Protein AF-A0A087T7S3-F1 (afdb_monomer)

Organism: Stegodyphus mimosarum (NCBI:txid407821)

Solvent-accessible surface area (backbone atoms only — not comparable to full-atom values): 7875 Å² total; per-residue (Å²): 114,69,70,60,53,46,47,66,68,72,42,56,93,65,72,81,80,94,69,83,58,99,62,69,92,59,91,74,89,83,79,87,70,54,83,84,50,51,85,69,70,69,78,82,85,77,59,93,84,51,89,76,90,70,60,76,90,74,66,74,79,81,74,78,72,92,67,86,72,84,89,72,93,74,94,74,92,73,94,72,84,69,87,88,81,85,84,81,82,90,81,67,100,66,88,85,75,81,86,88,82,135

Sequence (102 aa):
MQVCYAIVDEM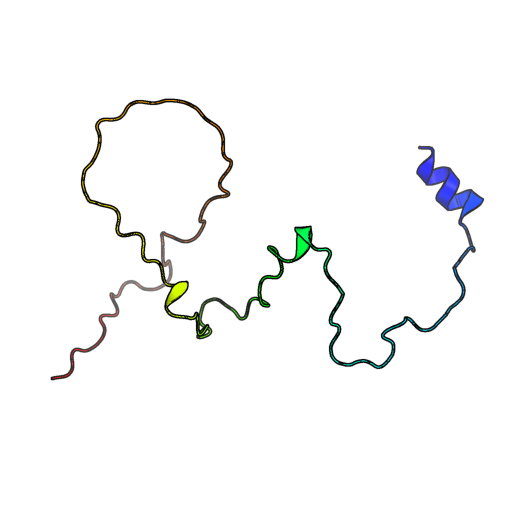YGKVAKFDKDPHWGTYSLDLPYTEAALVHKIPNYKGSTMNIVVPPREQVMVFGSAEEPPIQESEHSHSYVQNVFARYCCCCPIPCAPPLNK

Radius of gyration: 26.35 Å; Cα contacts (8 Å, |Δi|>4): 6; chains: 1; bounding box: 66×43×63 Å

Nearest PDB structures (foldseek):
  9ctq-assembly1_D  TM=7.981E-01  e=2.047E-02  Homo sapiens

Foldseek 3Di:
DVVVCCCVPVVVPDDDDDDADPCHPPPDDDDDDDPVCVVVPDPDDPDPPDDDDDPPVPPDDPDPDPDDDPDDDDDDDDPPPDDPDDDDPPPDPDDDDDDDDD

Secondary structure (DSSP, 8-state):
-HHHHIIIIISTT--------TTTT-SS--PPPPTTTGGG-PPPP--TTS-----GGG----------PPP---------------S---S-SS--PPPP--

Mean predicted aligned error: 18.24 Å

Structure (mmCIF, N/CA/C/O backbone):
data_AF-A0A087T7S3-F1
#
_entry.id   AF-A0A087T7S3-F1
#
loop_
_atom_site.group_PDB
_atom_site.id
_atom_site.type_symbol
_atom_site.label_atom_id
_atom_site.label_alt_id
_atom_site.label_comp_id
_atom_site.label_asym_id
_atom_site.label_entity_id
_atom_site.label_seq_id
_atom_site.pdbx_PDB_ins_code
_atom_site.Cartn_x
_atom_site.Cartn_y
_atom_site.Cartn_z
_atom_site.occupancy
_atom_site.B_iso_or_equiv
_atom_site.auth_seq_id
_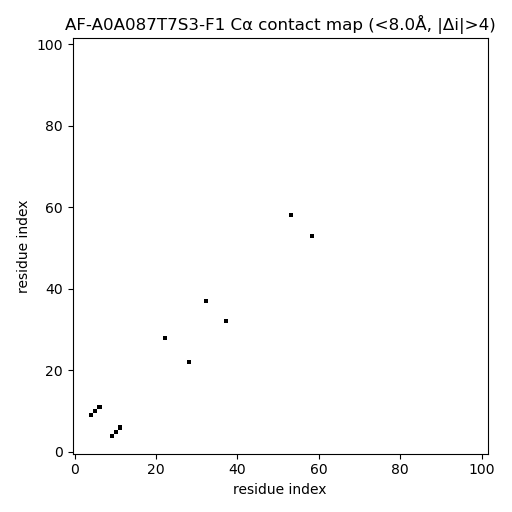atom_site.auth_comp_id
_atom_site.auth_asym_id
_atom_site.auth_atom_id
_atom_site.pdbx_PDB_model_num
ATOM 1 N N . MET A 1 1 ? -20.067 15.911 9.087 1.00 73.44 1 MET A N 1
ATOM 2 C CA . MET A 1 1 ? -20.326 15.759 10.539 1.00 73.44 1 MET A CA 1
ATOM 3 C C . MET A 1 1 ? -20.561 14.310 10.965 1.00 73.44 1 MET A C 1
ATOM 5 O O . MET A 1 1 ? -20.077 13.945 12.022 1.00 73.44 1 MET A O 1
ATOM 9 N N . GLN A 1 2 ? -21.229 13.468 10.166 1.00 89.88 2 GLN A N 1
ATOM 10 C CA . GLN A 1 2 ? -21.535 12.067 10.516 1.00 89.88 2 GLN A CA 1
ATOM 11 C C . GLN A 1 2 ? -20.314 11.220 10.929 1.00 89.88 2 GLN A C 1
ATOM 13 O O . GLN A 1 2 ? -20.362 10.532 11.941 1.00 89.88 2 GLN A O 1
ATOM 18 N N . VAL A 1 3 ? -19.205 11.309 10.187 1.00 92.06 3 VAL A N 1
ATOM 19 C CA . VAL A 1 3 ? -17.993 10.513 10.465 1.00 92.06 3 VAL A CA 1
ATOM 20 C C . VAL A 1 3 ? -17.396 10.840 11.840 1.00 92.06 3 VAL A C 1
ATOM 22 O O . VAL A 1 3 ? -16.937 9.944 12.534 1.00 92.06 3 VAL A O 1
ATOM 25 N N . CYS A 1 4 ? -17.450 12.105 12.273 1.00 91.62 4 CYS A N 1
ATOM 26 C CA . CYS A 1 4 ? -16.882 12.525 13.555 1.00 91.62 4 CYS A CA 1
ATOM 27 C C . CYS A 1 4 ? -17.620 11.896 14.745 1.00 91.62 4 CYS A C 1
ATOM 29 O O . CYS A 1 4 ? -16.975 11.403 15.664 1.00 91.62 4 CYS A O 1
ATOM 31 N N . TYR A 1 5 ? -18.957 11.879 14.705 1.00 94.94 5 TYR A N 1
ATOM 32 C CA . TYR A 1 5 ? -19.765 11.256 15.758 1.00 94.94 5 TYR A CA 1
ATOM 33 C C . TYR A 1 5 ? -19.600 9.734 15.771 1.00 94.94 5 TYR A C 1
ATOM 35 O O . TYR A 1 5 ? -19.419 9.158 16.835 1.00 94.94 5 TYR A O 1
ATOM 43 N N . ALA A 1 6 ? -19.532 9.090 14.602 1.00 93.75 6 ALA A N 1
ATOM 44 C CA . ALA A 1 6 ? -19.268 7.651 14.526 1.00 93.75 6 ALA A CA 1
ATOM 45 C C . ALA A 1 6 ? -17.896 7.269 15.121 1.00 93.75 6 ALA A C 1
ATOM 47 O O . ALA A 1 6 ? -17.770 6.257 15.805 1.00 93.75 6 ALA A O 1
ATOM 48 N N . ILE A 1 7 ? -16.858 8.086 14.915 1.00 94.62 7 ILE A N 1
ATOM 49 C CA . ILE A 1 7 ? -15.526 7.812 15.478 1.00 94.62 7 ILE A CA 1
ATOM 50 C C . ILE A 1 7 ? -15.530 7.927 17.009 1.00 94.62 7 ILE A C 1
ATOM 52 O O . ILE A 1 7 ? -14.973 7.064 17.687 1.00 94.62 7 ILE A O 1
ATOM 56 N N . VAL A 1 8 ? -16.130 8.990 17.548 1.00 92.88 8 VAL A N 1
ATOM 57 C CA . VAL A 1 8 ? -16.096 9.271 18.992 1.00 92.88 8 VAL A CA 1
ATOM 58 C C . VAL A 1 8 ? -17.051 8.370 19.774 1.00 92.88 8 VAL A C 1
ATOM 60 O O . VAL A 1 8 ? -16.684 7.926 20.857 1.00 92.88 8 VAL A O 1
ATOM 63 N N . ASP A 1 9 ? -18.229 8.062 19.231 1.00 93.50 9 ASP A N 1
ATOM 64 C CA . ASP A 1 9 ? -19.232 7.265 19.946 1.00 93.50 9 ASP A CA 1
ATOM 65 C C . ASP A 1 9 ? -19.113 5.770 19.629 1.00 93.50 9 ASP A C 1
ATOM 67 O O . ASP A 1 9 ? -19.076 4.936 20.534 1.00 93.50 9 ASP A O 1
ATOM 71 N N . GLU A 1 10 ? -19.039 5.393 18.349 1.00 93.94 10 GLU A N 1
ATOM 72 C CA . GLU A 1 10 ? -19.102 3.980 17.965 1.00 93.94 10 GLU A CA 1
ATOM 73 C C . GLU A 1 10 ? -17.737 3.300 17.992 1.00 93.94 10 GLU A C 1
ATOM 75 O O . GLU A 1 10 ? -17.669 2.122 18.338 1.00 93.94 10 GLU A O 1
ATOM 80 N N . MET A 1 11 ? -16.658 3.993 17.624 1.00 94.69 11 MET A N 1
ATOM 81 C CA . MET A 1 11 ? -15.325 3.391 17.484 1.00 94.69 11 MET A CA 1
ATOM 82 C C . MET A 1 11 ? -14.434 3.547 18.723 1.00 94.69 11 MET A C 1
ATOM 84 O O . MET A 1 11 ? -13.359 2.943 18.778 1.00 94.69 11 MET A O 1
ATOM 88 N N . TYR A 1 12 ? -14.860 4.303 19.739 1.00 94.69 12 TYR A N 1
ATOM 89 C CA . TYR A 1 12 ? -14.060 4.509 20.944 1.00 94.69 12 TYR A CA 1
ATOM 90 C C . TYR A 1 12 ? -13.783 3.192 21.680 1.00 94.69 12 TYR A C 1
ATOM 92 O O . TYR A 1 12 ? -14.686 2.419 21.997 1.00 94.69 12 TYR A O 1
ATOM 100 N N . GLY A 1 13 ? -12.500 2.918 21.927 1.00 92.75 13 GLY A N 1
ATOM 101 C CA . GLY A 1 13 ? -12.041 1.692 22.585 1.00 92.75 13 GLY A CA 1
ATOM 102 C C . GLY A 1 13 ? -12.186 0.409 21.754 1.00 92.75 13 GLY A C 1
ATOM 103 O O . GLY A 1 13 ? -11.811 -0.658 22.240 1.00 92.75 13 GLY A O 1
ATOM 104 N N . LYS A 1 14 ? -12.688 0.479 20.512 1.00 93.38 14 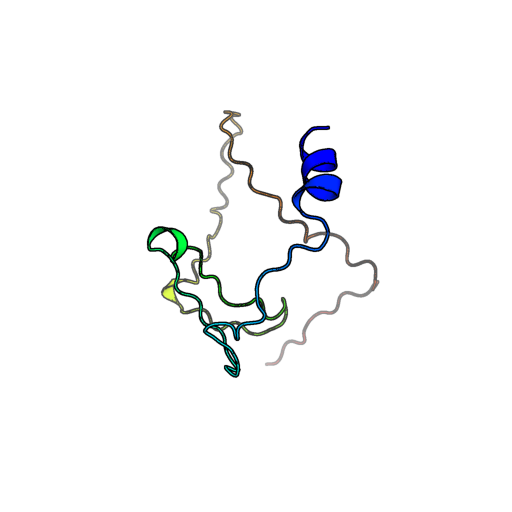LYS A N 1
ATOM 105 C CA . LYS A 1 14 ? -12.785 -0.676 19.609 1.00 93.38 14 LYS A CA 1
ATOM 106 C C . LYS A 1 14 ? -11.539 -0.757 18.734 1.00 93.38 14 LYS A C 1
ATOM 108 O O . LYS A 1 14 ? -11.362 0.031 17.810 1.00 93.38 14 LYS A O 1
ATOM 113 N N . VAL A 1 15 ? -10.692 -1.743 19.008 1.00 93.06 15 VAL A N 1
ATOM 114 C CA . VAL A 1 15 ? -9.508 -2.056 18.198 1.00 93.06 15 VAL A CA 1
ATOM 115 C C . VAL A 1 15 ? -9.589 -3.517 17.768 1.00 93.06 15 VAL A C 1
ATOM 117 O O . VAL A 1 15 ? -10.079 -4.366 18.516 1.00 93.06 15 VAL A O 1
ATOM 120 N N . ALA A 1 16 ? -9.141 -3.811 16.547 1.00 93.12 16 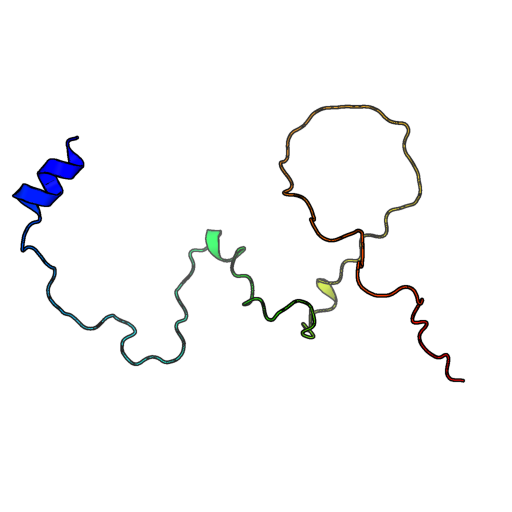ALA A N 1
ATOM 121 C CA . ALA A 1 16 ? -8.993 -5.186 16.091 1.00 93.12 16 ALA A CA 1
ATOM 122 C C . ALA A 1 16 ? -7.996 -5.945 16.984 1.00 93.12 16 ALA A C 1
ATOM 124 O O . ALA A 1 16 ? -7.131 -5.351 17.630 1.00 93.12 16 ALA A O 1
ATOM 125 N N . LYS A 1 17 ? -8.120 -7.272 17.035 1.00 94.19 17 LYS A N 1
ATOM 126 C CA . LYS A 1 17 ? -7.174 -8.105 17.781 1.00 94.19 17 LYS A CA 1
ATOM 127 C C . LYS A 1 17 ? -5.778 -7.989 17.168 1.00 94.19 17 LYS A C 1
ATOM 129 O O . LYS A 1 17 ? -5.634 -7.823 15.959 1.00 94.19 17 LYS A O 1
ATOM 134 N N . PHE A 1 18 ? -4.760 -8.080 18.018 1.00 93.00 18 PHE A N 1
ATOM 135 C CA . PHE A 1 18 ? -3.373 -8.104 17.572 1.00 93.00 18 PHE A CA 1
ATOM 136 C C . PHE A 1 18 ? -3.025 -9.490 17.038 1.00 93.00 18 PHE A C 1
ATOM 138 O O . PHE A 1 18 ? -2.647 -10.377 17.802 1.00 93.00 18 PHE A O 1
ATOM 145 N N . ASP A 1 19 ? -3.129 -9.639 15.724 1.00 95.12 19 ASP A N 1
ATOM 146 C CA . ASP A 1 19 ? -2.684 -10.818 14.995 1.00 95.12 19 ASP A CA 1
ATOM 147 C C . ASP A 1 19 ? -1.432 -10.480 14.175 1.00 95.12 19 ASP A C 1
ATOM 149 O O . ASP A 1 19 ? -1.238 -9.343 13.735 1.00 95.12 19 ASP A O 1
ATOM 153 N N . LYS A 1 20 ? -0.553 -11.470 13.989 1.00 94.69 20 LYS A N 1
ATOM 154 C CA . LYS A 1 20 ? 0.618 -11.320 13.117 1.00 94.69 20 LYS A CA 1
ATOM 155 C C . LYS A 1 20 ? 0.149 -11.196 11.675 1.00 94.69 20 LYS A C 1
ATOM 157 O O . LYS A 1 20 ? -0.725 -11.948 11.245 1.00 94.69 20 LYS A O 1
ATOM 162 N N . ASP A 1 21 ? 0.748 -10.275 10.931 1.00 92.06 21 ASP A N 1
ATOM 163 C CA . ASP A 1 21 ? 0.430 -10.127 9.518 1.00 92.06 21 ASP A CA 1
ATOM 164 C C . ASP A 1 21 ? 0.939 -11.340 8.704 1.00 92.06 21 ASP A C 1
ATOM 166 O O . ASP A 1 21 ? 1.848 -12.051 9.149 1.00 92.06 21 ASP A O 1
ATOM 170 N N . PRO A 1 22 ? 0.379 -11.599 7.507 1.00 90.94 22 PRO A N 1
ATOM 171 C CA . PRO A 1 22 ? 0.768 -12.739 6.672 1.00 90.94 22 PRO A CA 1
ATOM 172 C C . PRO A 1 22 ? 2.251 -12.785 6.285 1.00 90.94 22 PRO A C 1
ATOM 174 O O . PRO A 1 22 ? 2.760 -13.847 5.932 1.00 90.94 22 PRO A O 1
ATOM 177 N N . HIS A 1 23 ? 2.945 -11.652 6.336 1.00 91.38 23 HIS A N 1
ATOM 178 C CA . HIS A 1 23 ? 4.348 -11.521 5.973 1.00 91.38 23 HIS A CA 1
ATOM 179 C C . HIS A 1 23 ? 5.252 -11.279 7.191 1.00 91.38 23 HIS A C 1
ATOM 181 O O . HIS A 1 23 ? 6.437 -10.964 7.027 1.00 91.38 23 HIS A O 1
ATOM 187 N N . TRP A 1 24 ? 4.737 -11.493 8.408 1.00 92.31 24 TRP A N 1
ATOM 188 C CA . TRP A 1 24 ? 5.470 -11.294 9.653 1.00 92.31 24 TRP A CA 1
ATOM 189 C C . TRP A 1 24 ? 6.769 -12.113 9.684 1.00 92.31 24 TRP A C 1
ATOM 191 O O . TRP A 1 24 ? 6.753 -13.344 9.658 1.00 92.31 24 TRP A O 1
ATOM 201 N N . GLY A 1 25 ? 7.911 -11.427 9.792 1.00 91.06 25 GLY A N 1
ATOM 202 C CA . GLY A 1 25 ? 9.243 -12.048 9.813 1.00 91.06 25 GLY A CA 1
ATOM 203 C C . GLY A 1 25 ? 9.895 -12.239 8.438 1.00 91.06 25 GLY A C 1
ATOM 204 O O . GLY A 1 25 ? 10.997 -12.782 8.366 1.00 91.06 25 GLY A O 1
ATOM 205 N N . THR A 1 26 ? 9.265 -11.774 7.357 1.00 91.69 26 THR A N 1
ATOM 206 C CA . THR A 1 26 ? 9.857 -11.781 6.009 1.00 91.69 26 THR A CA 1
ATOM 207 C C . THR A 1 26 ? 10.684 -10.511 5.783 1.00 91.69 26 THR A C 1
ATOM 209 O O . THR A 1 26 ? 10.235 -9.414 6.101 1.00 91.69 26 THR A O 1
ATOM 212 N N . TYR A 1 27 ? 11.896 -10.638 5.228 1.00 83.44 27 TYR A N 1
ATOM 213 C CA . TYR A 1 27 ? 12.797 -9.496 4.986 1.00 83.44 27 TYR A CA 1
ATOM 214 C C . TYR A 1 27 ? 12.477 -8.724 3.694 1.00 83.44 27 TYR A C 1
ATOM 216 O O . TYR A 1 27 ? 12.669 -7.513 3.624 1.00 83.44 27 TYR A O 1
ATOM 224 N N . SER A 1 28 ? 11.975 -9.416 2.670 1.00 83.69 28 SER A N 1
ATOM 225 C CA . SER A 1 28 ? 11.585 -8.835 1.384 1.00 83.69 28 SER A CA 1
ATOM 226 C C . SER A 1 28 ? 10.114 -9.120 1.105 1.00 83.69 28 SER A C 1
ATOM 228 O O . SER A 1 28 ? 9.709 -10.280 1.028 1.00 83.69 28 SER A O 1
ATOM 230 N N . LEU A 1 29 ? 9.325 -8.060 0.956 1.00 85.88 29 LEU A N 1
ATOM 231 C CA . LEU A 1 29 ? 7.893 -8.140 0.705 1.00 85.88 29 LEU A CA 1
ATOM 232 C C . LEU A 1 29 ? 7.626 -8.008 -0.799 1.00 85.88 29 LEU A C 1
ATOM 234 O O . LEU A 1 29 ? 7.736 -6.913 -1.345 1.00 85.88 29 LEU A O 1
ATOM 238 N N . ASP A 1 30 ? 7.255 -9.107 -1.450 1.00 85.94 30 ASP A N 1
ATOM 239 C CA . ASP A 1 30 ? 6.735 -9.084 -2.819 1.00 85.94 30 ASP A CA 1
ATOM 240 C C . ASP A 1 30 ? 5.221 -9.305 -2.782 1.00 85.94 30 ASP A C 1
ATOM 242 O O . ASP A 1 30 ? 4.733 -10.417 -2.573 1.00 85.94 30 ASP A O 1
ATOM 246 N N . LEU A 1 31 ? 4.471 -8.215 -2.958 1.00 87.88 31 LEU A N 1
ATOM 247 C CA . LEU A 1 31 ? 3.012 -8.245 -3.033 1.00 87.88 31 LEU A CA 1
ATOM 248 C C . LEU A 1 31 ? 2.563 -8.687 -4.436 1.00 87.88 31 LEU A C 1
ATOM 250 O O . LEU A 1 31 ? 3.155 -8.255 -5.433 1.00 87.88 31 LEU A O 1
ATOM 254 N N . PRO A 1 32 ? 1.511 -9.517 -4.549 1.00 91.00 32 PRO A N 1
ATOM 255 C CA . PRO A 1 32 ? 0.967 -9.890 -5.845 1.00 91.00 32 PRO A CA 1
ATOM 256 C C . PRO A 1 32 ? 0.317 -8.678 -6.522 1.00 91.00 32 PRO A C 1
ATOM 258 O O . PRO A 1 32 ? -0.420 -7.914 -5.900 1.00 91.00 32 PRO A O 1
ATOM 261 N N . TYR A 1 33 ? 0.568 -8.532 -7.821 1.00 92.88 33 TYR A N 1
ATOM 262 C CA . TYR A 1 33 ? -0.074 -7.530 -8.668 1.00 92.88 33 TYR A CA 1
ATOM 263 C C . TYR A 1 33 ? -1.248 -8.161 -9.414 1.00 92.88 33 TYR A C 1
ATOM 265 O O . TYR A 1 33 ? -1.206 -9.336 -9.779 1.00 92.88 33 TYR A O 1
ATOM 273 N N . THR A 1 34 ? -2.286 -7.371 -9.675 1.00 95.38 34 THR A N 1
ATOM 274 C CA . THR A 1 34 ? -3.336 -7.756 -10.624 1.00 95.38 34 THR A CA 1
ATOM 275 C C . THR A 1 34 ? -2.814 -7.650 -12.059 1.00 95.38 34 THR A C 1
ATOM 277 O O . THR A 1 34 ? -1.852 -6.926 -12.319 1.00 95.38 34 THR A O 1
ATOM 280 N N . GLU A 1 35 ? -3.451 -8.339 -13.011 1.00 94.12 35 GLU A N 1
ATOM 281 C CA . GLU A 1 35 ? -3.012 -8.363 -14.419 1.00 94.12 35 GLU A CA 1
ATOM 282 C C . GLU A 1 35 ? -2.885 -6.955 -15.021 1.00 94.12 35 GLU A C 1
ATOM 284 O O . GLU A 1 35 ? -1.872 -6.629 -15.637 1.00 94.12 35 GLU A O 1
ATOM 289 N N . ALA A 1 36 ? -3.864 -6.082 -14.763 1.00 92.38 36 ALA A N 1
ATOM 290 C CA . ALA A 1 36 ? -3.835 -4.691 -15.213 1.00 92.38 36 ALA A CA 1
ATOM 291 C C . ALA A 1 36 ? -2.725 -3.863 -14.535 1.00 92.38 36 ALA A C 1
ATOM 293 O O . ALA A 1 36 ? -2.154 -2.966 -15.149 1.00 92.38 36 ALA A O 1
ATOM 294 N N . ALA A 1 37 ? -2.394 -4.165 -13.276 1.00 93.31 37 ALA A N 1
ATOM 295 C CA . ALA A 1 37 ? -1.372 -3.441 -12.524 1.00 93.31 37 ALA A CA 1
ATOM 296 C C . ALA A 1 37 ? 0.059 -3.904 -12.843 1.00 93.31 37 ALA A C 1
ATOM 298 O O . ALA A 1 37 ? 1.012 -3.206 -12.496 1.00 93.31 37 ALA A O 1
ATOM 299 N N . LEU A 1 38 ? 0.231 -5.047 -13.517 1.00 90.81 38 LEU A N 1
ATOM 300 C CA . LEU A 1 38 ? 1.545 -5.607 -13.847 1.00 90.81 38 LEU A CA 1
ATOM 301 C C . LEU A 1 38 ? 2.380 -4.655 -14.721 1.00 90.81 38 LEU A C 1
ATOM 303 O O . LEU A 1 38 ? 3.589 -4.543 -14.532 1.00 90.81 38 LEU A O 1
ATOM 307 N N . VAL A 1 39 ? 1.725 -3.917 -15.623 1.00 89.75 39 VAL A N 1
ATOM 308 C CA . VAL A 1 39 ? 2.359 -2.914 -16.500 1.00 89.75 39 VAL A CA 1
ATOM 309 C C . VAL A 1 39 ? 2.984 -1.766 -15.695 1.00 89.75 39 VAL A C 1
ATOM 311 O O . VAL A 1 39 ? 3.938 -1.135 -16.139 1.00 89.75 39 VAL A O 1
ATOM 314 N N . HIS A 1 40 ? 2.486 -1.518 -14.482 1.00 87.38 40 HIS A N 1
ATOM 315 C CA . HIS A 1 40 ? 2.960 -0.458 -13.593 1.00 87.38 40 HIS A CA 1
ATOM 316 C C . HIS A 1 40 ? 3.985 -0.939 -12.561 1.00 87.38 40 HIS A C 1
ATOM 318 O O . HIS A 1 40 ? 4.365 -0.174 -11.671 1.00 87.38 40 HIS A O 1
ATOM 324 N N . LYS A 1 41 ? 4.461 -2.186 -12.658 1.00 87.94 41 LYS A N 1
ATOM 325 C CA . LYS A 1 41 ? 5.532 -2.694 -11.797 1.00 87.94 41 LYS A CA 1
ATOM 326 C C . LYS A 1 41 ? 6.880 -2.105 -12.233 1.00 87.94 41 LYS A C 1
ATOM 328 O O . LYS A 1 41 ? 7.669 -2.746 -12.922 1.00 87.94 41 LYS A O 1
ATOM 333 N N . ILE A 1 42 ? 7.132 -0.865 -11.827 1.00 85.31 42 ILE A N 1
ATOM 334 C CA . ILE A 1 42 ? 8.378 -0.143 -12.097 1.00 85.31 42 ILE A CA 1
ATOM 335 C C . ILE A 1 42 ? 9.427 -0.564 -11.052 1.00 85.31 42 ILE A C 1
ATOM 337 O O . ILE A 1 42 ? 9.097 -0.678 -9.868 1.00 85.31 42 ILE A O 1
ATOM 341 N N . PRO A 1 43 ? 10.691 -0.808 -11.445 1.00 84.56 43 PRO A N 1
ATOM 342 C CA . PRO A 1 43 ? 11.753 -1.089 -10.487 1.00 84.56 43 PRO A CA 1
ATOM 343 C C . PRO A 1 43 ? 11.951 0.083 -9.519 1.00 84.56 43 PRO A C 1
ATOM 345 O O . PRO A 1 43 ? 11.812 1.249 -9.884 1.00 84.56 43 PRO A O 1
ATOM 348 N N . ASN A 1 44 ? 12.330 -0.229 -8.279 1.00 86.81 44 ASN A N 1
ATOM 349 C CA . ASN A 1 44 ? 12.589 0.783 -7.259 1.00 86.81 44 ASN A CA 1
ATOM 350 C C . ASN A 1 44 ? 13.627 1.799 -7.743 1.00 86.81 44 ASN A C 1
ATOM 352 O O . ASN A 1 44 ? 14.749 1.423 -8.088 1.0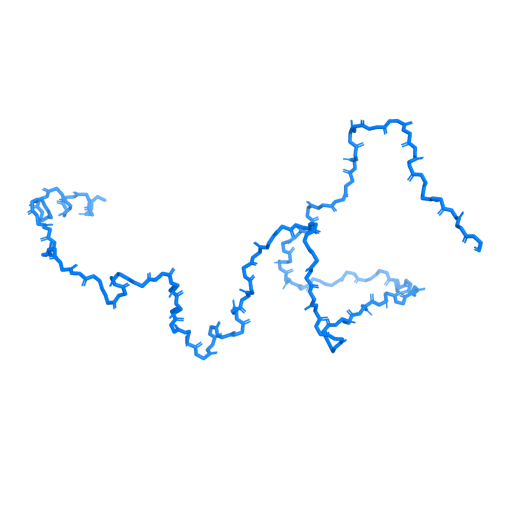0 86.81 44 ASN A O 1
ATOM 356 N N . TYR A 1 45 ? 13.265 3.082 -7.711 1.00 87.19 45 TYR A N 1
ATOM 357 C CA . TYR 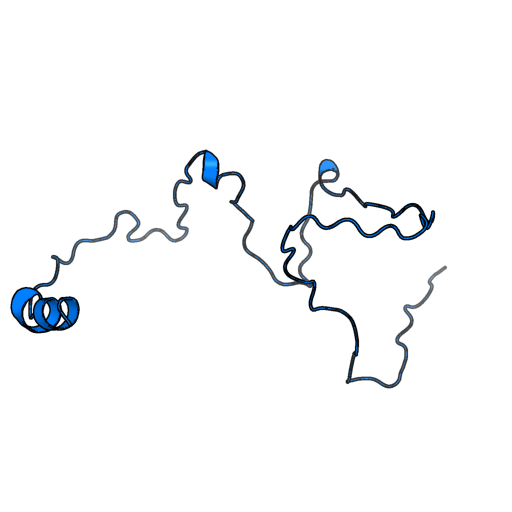A 1 45 ? 14.162 4.169 -8.079 1.00 87.19 45 TYR A CA 1
ATOM 358 C C . TYR A 1 45 ? 15.420 4.150 -7.201 1.00 87.19 45 TYR A C 1
ATOM 360 O O . TYR A 1 45 ? 15.344 4.181 -5.973 1.00 87.19 45 TYR A O 1
ATOM 368 N N . LYS A 1 46 ? 16.590 4.083 -7.843 1.00 87.19 46 LYS A N 1
ATOM 369 C CA . LYS A 1 46 ? 17.898 3.999 -7.176 1.00 87.19 46 LYS A CA 1
ATOM 370 C C . LYS A 1 46 ? 18.647 5.336 -7.114 1.00 87.19 46 LYS A C 1
ATOM 372 O O . LYS A 1 46 ? 19.750 5.386 -6.588 1.00 87.19 46 LYS A O 1
ATOM 377 N N . GLY A 1 47 ? 18.051 6.425 -7.596 1.00 88.69 47 GLY A N 1
ATOM 378 C CA . GLY A 1 47 ? 18.726 7.715 -7.751 1.00 88.69 47 GLY A CA 1
ATOM 379 C C . GLY A 1 47 ? 19.202 7.947 -9.186 1.00 88.69 47 GLY A C 1
ATOM 380 O O . GLY A 1 47 ? 19.469 7.003 -9.924 1.00 88.69 47 GLY A O 1
ATOM 381 N N . SER A 1 48 ? 19.314 9.216 -9.580 1.00 86.88 48 SER A N 1
ATOM 382 C CA . SER A 1 48 ? 19.545 9.629 -10.974 1.00 86.88 48 SER A CA 1
ATOM 383 C C . SER A 1 48 ? 20.943 9.304 -11.504 1.00 86.88 48 SER A C 1
ATOM 385 O O . SER A 1 48 ? 21.127 9.181 -12.708 1.00 86.88 48 SER A O 1
ATOM 387 N N . THR A 1 49 ? 21.924 9.172 -10.609 1.00 88.75 49 THR A N 1
ATOM 388 C CA . THR A 1 49 ? 23.329 8.879 -10.945 1.00 88.75 49 THR A CA 1
ATOM 389 C C . THR A 1 49 ? 23.648 7.380 -10.938 1.00 88.75 49 THR A C 1
ATOM 391 O O . THR A 1 49 ? 24.731 6.962 -11.348 1.00 88.75 49 THR A O 1
ATOM 394 N N . MET A 1 50 ? 22.730 6.539 -10.446 1.00 86.62 50 MET A N 1
ATOM 395 C CA . MET A 1 50 ? 22.977 5.101 -10.403 1.00 86.62 50 MET A CA 1
ATOM 396 C C . MET A 1 50 ? 22.868 4.498 -11.802 1.00 86.62 50 MET A C 1
ATOM 398 O O . MET A 1 50 ? 21.936 4.781 -12.547 1.00 86.62 50 MET A O 1
ATOM 402 N N . ASN A 1 51 ? 23.832 3.643 -12.145 1.00 82.94 51 ASN A N 1
ATOM 403 C CA . ASN A 1 51 ? 23.857 2.957 -13.429 1.00 82.94 51 ASN A CA 1
ATOM 404 C C . ASN A 1 51 ? 22.739 1.905 -13.488 1.00 82.94 51 ASN A C 1
ATOM 406 O O . ASN A 1 51 ? 22.833 0.856 -12.846 1.00 82.94 51 ASN A O 1
ATOM 410 N N . ILE A 1 52 ? 21.682 2.197 -14.246 1.00 82.12 52 ILE A N 1
ATOM 411 C CA . ILE A 1 52 ? 20.578 1.273 -14.505 1.00 82.12 52 ILE A CA 1
ATOM 412 C C . ILE A 1 52 ? 20.877 0.554 -15.822 1.00 82.12 52 ILE A C 1
ATOM 414 O O . ILE A 1 52 ? 20.884 1.166 -16.888 1.00 82.12 52 ILE A O 1
ATOM 418 N N . VAL A 1 53 ? 21.113 -0.757 -15.753 1.00 81.62 53 VAL A N 1
ATOM 419 C CA . VAL A 1 53 ? 21.331 -1.582 -16.948 1.00 81.62 53 VAL A CA 1
ATOM 420 C C . VAL A 1 53 ? 19.977 -1.863 -17.601 1.00 81.62 53 VAL A C 1
ATOM 422 O O . VAL A 1 53 ? 19.263 -2.777 -17.196 1.00 81.62 53 VAL A O 1
ATOM 425 N N . VAL A 1 54 ? 19.614 -1.055 -18.598 1.00 77.62 54 VAL A N 1
ATOM 426 C CA . VAL A 1 54 ? 18.400 -1.240 -19.409 1.00 77.62 54 VAL A CA 1
ATOM 427 C C . VAL A 1 54 ? 18.725 -2.138 -20.611 1.00 77.62 54 VAL A C 1
ATOM 429 O O . VAL A 1 54 ? 19.704 -1.856 -21.310 1.00 77.62 54 VAL A O 1
ATOM 432 N N . PRO A 1 55 ? 17.953 -3.205 -20.891 1.00 77.81 55 PRO A N 1
ATOM 433 C CA . PRO A 1 55 ? 18.162 -4.051 -22.064 1.00 77.81 55 PRO A CA 1
ATOM 434 C C . PRO A 1 55 ? 18.151 -3.248 -23.381 1.00 77.81 55 PRO A C 1
ATOM 436 O O . PRO A 1 55 ? 17.331 -2.343 -23.532 1.00 77.81 55 PRO A O 1
A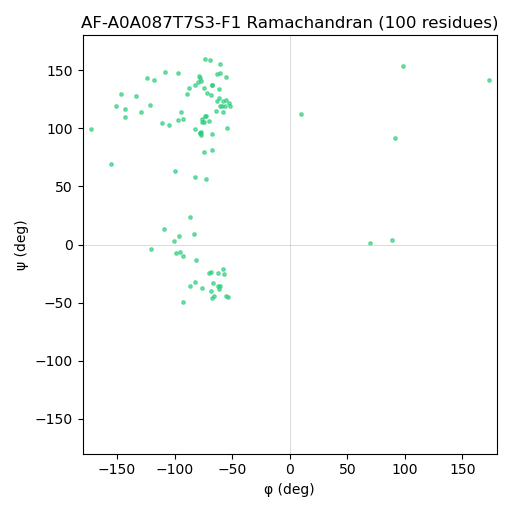TOM 439 N N . PRO A 1 56 ? 18.972 -3.602 -24.390 1.00 73.50 56 PRO A N 1
ATOM 440 C CA . PRO A 1 56 ? 19.084 -2.826 -25.635 1.00 73.50 56 PRO A CA 1
ATOM 441 C C . PRO A 1 56 ? 17.767 -2.617 -26.399 1.00 73.50 56 PRO A C 1
ATOM 443 O O . PRO A 1 56 ? 17.624 -1.643 -27.125 1.00 73.50 56 PRO A O 1
ATOM 446 N N . ARG A 1 57 ? 16.788 -3.517 -26.230 1.00 72.06 57 ARG A N 1
ATOM 447 C CA . ARG A 1 57 ? 15.469 -3.431 -26.884 1.00 72.06 57 ARG A CA 1
ATOM 448 C C . ARG A 1 57 ? 14.615 -2.266 -26.377 1.00 72.06 57 ARG A C 1
ATOM 450 O O . ARG A 1 57 ? 13.724 -1.824 -27.089 1.00 72.06 57 ARG A O 1
ATOM 457 N N . GLU A 1 58 ? 14.882 -1.792 -25.165 1.00 68.38 58 GLU A N 1
ATOM 458 C CA . GLU A 1 58 ? 14.140 -0.713 -24.503 1.00 68.38 58 GLU A CA 1
ATOM 459 C C . GLU A 1 58 ? 14.859 0.639 -24.635 1.00 68.38 58 GLU A C 1
ATOM 461 O O . GLU A 1 58 ? 14.300 1.682 -24.305 1.00 68.38 58 GLU A O 1
ATOM 466 N N . GLN A 1 59 ? 16.083 0.644 -25.176 1.00 70.88 59 GLN A N 1
ATOM 467 C CA . GLN A 1 59 ? 16.869 1.847 -25.455 1.00 70.88 59 GLN A CA 1
ATOM 468 C C . GLN A 1 59 ? 16.440 2.481 -26.789 1.00 70.88 59 GLN A C 1
ATOM 470 O O . GLN A 1 59 ? 17.235 2.617 -27.721 1.00 70.88 59 GLN A O 1
ATOM 475 N N . VAL A 1 60 ? 15.162 2.847 -26.917 1.00 73.44 60 VAL A N 1
ATOM 476 C CA . VAL A 1 60 ? 14.666 3.543 -28.112 1.00 73.44 60 VAL A CA 1
ATOM 477 C C . VAL A 1 60 ? 14.973 5.030 -27.976 1.00 73.44 60 VAL A C 1
ATOM 479 O O . VAL A 1 60 ? 14.264 5.780 -27.308 1.00 73.44 60 VAL A O 1
ATOM 482 N N . MET A 1 61 ? 16.051 5.462 -28.622 1.00 72.12 61 MET A N 1
ATOM 483 C CA . MET A 1 61 ? 16.356 6.878 -28.790 1.00 72.12 61 MET A CA 1
ATOM 484 C C . MET A 1 61 ? 15.434 7.440 -29.875 1.00 72.12 61 MET A C 1
ATOM 486 O O . MET A 1 61 ? 15.597 7.130 -31.055 1.00 72.12 61 MET A O 1
ATOM 490 N N . VAL A 1 62 ? 14.454 8.260 -29.491 1.00 72.75 62 VAL A N 1
ATOM 491 C CA . VAL A 1 62 ? 13.682 9.042 -30.464 1.00 72.75 62 VAL A CA 1
ATOM 492 C C . VAL A 1 62 ? 14.556 10.210 -30.898 1.00 72.75 62 VAL A C 1
ATOM 494 O O . VAL A 1 62 ? 14.657 11.228 -30.215 1.00 72.75 62 VAL A O 1
ATOM 497 N N . PHE A 1 63 ? 15.231 10.046 -32.030 1.00 67.44 63 PHE A N 1
ATOM 498 C CA . PHE A 1 63 ? 15.859 11.164 -32.715 1.00 67.44 63 PHE A CA 1
ATOM 499 C C . PHE A 1 63 ? 14.740 11.994 -33.339 1.00 67.44 63 PHE A C 1
ATOM 501 O O . PHE A 1 63 ? 14.070 11.534 -34.261 1.00 67.44 63 PHE A O 1
ATOM 508 N N . GLY A 1 64 ? 14.503 13.195 -32.810 1.00 62.34 64 GLY A N 1
ATOM 509 C CA . GLY A 1 64 ? 13.643 14.158 -33.487 1.00 62.34 64 GLY A CA 1
ATOM 510 C C . GLY A 1 64 ? 14.227 14.424 -34.870 1.00 62.34 64 GLY A C 1
ATOM 511 O O . GLY A 1 64 ? 15.340 14.939 -34.979 1.00 62.34 64 GLY A O 1
ATOM 512 N N . SER A 1 65 ? 13.513 14.033 -35.923 1.00 58.88 65 SER A N 1
ATOM 513 C CA . SER A 1 65 ? 13.799 14.514 -37.269 1.00 58.88 65 SER A CA 1
ATOM 514 C C . SER A 1 65 ? 13.676 16.033 -37.232 1.00 58.88 65 SER A C 1
ATOM 516 O O . SER A 1 65 ? 12.619 16.559 -36.889 1.00 58.88 65 SER A O 1
ATOM 518 N N . ALA A 1 66 ? 14.769 16.731 -37.532 1.00 59.19 66 ALA A N 1
ATOM 519 C CA . ALA A 1 66 ? 14.820 18.184 -37.641 1.00 59.19 66 ALA A CA 1
ATOM 520 C C . ALA A 1 66 ? 14.106 18.669 -38.917 1.00 59.19 66 ALA A C 1
ATOM 522 O O . ALA A 1 66 ? 14.697 19.342 -39.753 1.00 59.19 66 ALA A O 1
ATOM 523 N N . GLU A 1 67 ? 12.840 18.300 -39.079 1.00 58.66 67 GLU A N 1
ATOM 524 C CA . GLU A 1 67 ? 11.927 18.970 -39.993 1.00 58.66 67 GLU A CA 1
ATOM 525 C C . GLU A 1 67 ? 10.907 19.683 -39.116 1.00 58.66 67 GLU A C 1
ATOM 527 O O . GLU A 1 67 ? 10.062 19.044 -38.497 1.00 58.66 67 GLU A O 1
ATOM 532 N N . GLU A 1 68 ? 11.043 21.004 -38.997 1.00 56.34 68 GLU A N 1
ATOM 533 C CA . GLU A 1 68 ? 10.002 21.861 -38.433 1.00 56.34 68 GLU A CA 1
ATOM 534 C C . GLU A 1 68 ? 8.770 21.790 -39.350 1.00 56.34 68 GLU A C 1
ATOM 536 O O . GLU A 1 68 ? 8.846 22.250 -40.494 1.00 56.34 68 GLU A O 1
ATOM 541 N N . PRO A 1 69 ? 7.621 21.248 -38.908 1.00 53.56 69 PRO A N 1
ATOM 542 C CA . PRO A 1 69 ? 6.382 21.461 -39.629 1.00 53.56 69 PRO A CA 1
ATOM 543 C C . PRO A 1 69 ? 5.837 22.862 -39.293 1.00 53.56 69 PRO A C 1
ATOM 545 O O . PRO A 1 69 ? 5.972 23.325 -38.155 1.00 53.56 69 PRO A O 1
ATOM 548 N N . PRO A 1 70 ? 5.197 23.556 -40.252 1.00 45.59 70 PRO A N 1
ATOM 549 C CA . PRO A 1 70 ? 4.559 24.832 -39.977 1.00 45.59 70 PRO A CA 1
ATOM 550 C C . PRO A 1 70 ? 3.447 24.634 -38.942 1.00 45.59 70 PRO A C 1
ATOM 552 O O . PRO A 1 70 ? 2.648 23.702 -39.027 1.00 45.59 70 PRO A O 1
ATOM 555 N N . ILE A 1 71 ? 3.427 25.528 -37.956 1.00 55.78 71 ILE A N 1
ATOM 556 C CA . ILE A 1 71 ? 2.485 25.556 -36.837 1.00 55.78 71 ILE A CA 1
ATOM 557 C C . ILE A 1 71 ? 1.043 25.487 -37.366 1.00 55.78 71 ILE A C 1
ATOM 559 O O . ILE A 1 71 ? 0.591 26.395 -38.065 1.00 55.78 71 ILE A O 1
ATOM 563 N N . GLN A 1 72 ? 0.307 24.443 -36.984 1.00 45.75 72 GLN A N 1
ATOM 564 C CA . GLN A 1 72 ? -1.153 24.456 -36.929 1.00 45.75 72 GLN A CA 1
ATOM 565 C C . GLN A 1 72 ? -1.581 23.956 -35.550 1.00 45.75 72 GLN A C 1
ATOM 567 O O . GLN A 1 72 ? -1.334 22.812 -35.176 1.00 45.75 72 GLN A O 1
ATOM 572 N N . GLU A 1 73 ? -2.182 24.860 -34.780 1.00 48.78 73 GLU A N 1
ATOM 573 C CA . GLU A 1 73 ? -2.841 24.557 -33.517 1.00 48.78 73 GLU A CA 1
ATOM 574 C C . GLU A 1 73 ? -4.031 23.623 -33.775 1.00 48.78 73 GLU A C 1
ATOM 576 O O . GLU A 1 73 ? -4.942 23.953 -34.534 1.00 48.78 73 GLU A O 1
ATOM 581 N N . SER A 1 74 ? -4.051 22.465 -33.119 1.00 46.28 74 SER A N 1
ATOM 582 C CA . SER A 1 74 ? -5.290 21.725 -32.891 1.00 46.28 74 SER A CA 1
ATOM 583 C C . SER A 1 74 ? -5.243 21.079 -31.514 1.00 46.28 74 SER A C 1
ATOM 585 O O . SER A 1 74 ? -4.385 20.245 -31.221 1.00 46.28 74 SER A O 1
ATOM 587 N N . GLU A 1 75 ? -6.167 21.512 -30.671 1.00 47.38 75 GLU A N 1
ATOM 588 C CA . GLU A 1 75 ? -6.379 21.064 -29.306 1.00 47.38 75 GLU A CA 1
ATOM 589 C C . GLU A 1 75 ? -6.710 19.564 -29.266 1.00 47.38 75 GLU A C 1
ATOM 591 O O . GLU A 1 75 ? -7.738 19.133 -29.783 1.00 47.38 75 GLU A O 1
ATOM 596 N N . HIS A 1 76 ? -5.887 18.757 -28.592 1.00 35.03 76 HIS A N 1
ATOM 597 C CA . HIS A 1 76 ? -6.408 17.585 -27.893 1.00 35.03 76 HIS A CA 1
ATOM 598 C C . HIS A 1 76 ? -5.540 17.244 -26.680 1.00 35.03 76 HIS A C 1
ATOM 600 O O . HIS A 1 76 ? -4.337 17.003 -26.758 1.00 35.03 76 HIS A O 1
ATOM 606 N N . SER A 1 77 ? -6.199 17.292 -25.532 1.00 46.34 77 SER A N 1
ATOM 607 C CA . SER A 1 77 ? -5.696 17.079 -24.186 1.00 46.34 77 SER A CA 1
ATOM 608 C C . SER A 1 77 ? -4.944 15.761 -24.018 1.00 46.34 77 SER A C 1
ATOM 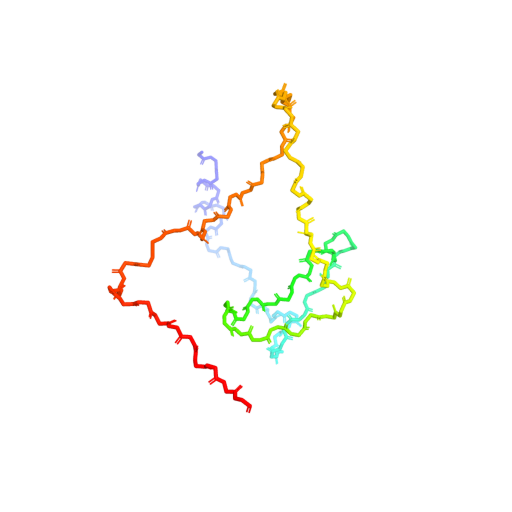610 O O . SER A 1 77 ? -5.554 14.706 -24.119 1.00 46.34 77 SER A O 1
ATOM 612 N N . HIS A 1 78 ? -3.682 15.814 -23.602 1.00 39.44 78 HIS A N 1
ATOM 613 C CA . HIS A 1 78 ? -3.108 14.817 -22.700 1.00 39.44 78 HIS A CA 1
ATOM 614 C C . HIS A 1 78 ? -2.146 15.548 -21.762 1.00 39.44 78 HIS A C 1
ATOM 616 O O . HIS A 1 78 ? -1.110 16.065 -22.176 1.00 39.44 78 HIS A O 1
ATOM 622 N N . SER A 1 79 ? -2.538 15.646 -20.491 1.00 43.03 79 SER A N 1
ATOM 623 C CA . SER A 1 79 ? -1.775 16.279 -19.417 1.00 43.03 79 SER A CA 1
ATOM 624 C C . SER A 1 79 ? -0.513 15.465 -19.120 1.00 43.03 79 SER A C 1
ATOM 626 O O . SER A 1 79 ? -0.474 14.636 -18.211 1.00 43.03 79 SER A O 1
ATOM 628 N N . TYR A 1 80 ? 0.517 15.681 -19.929 1.00 43.41 80 TYR A N 1
ATOM 629 C CA . TYR A 1 80 ? 1.868 15.208 -19.695 1.00 43.41 80 TYR A CA 1
ATOM 630 C C . TYR A 1 80 ? 2.465 16.090 -18.597 1.00 43.41 80 TYR A C 1
ATOM 632 O O . TYR A 1 80 ? 2.750 17.268 -18.825 1.00 43.41 80 TYR A O 1
ATOM 640 N N . VAL A 1 81 ? 2.583 15.564 -17.376 1.00 46.44 81 VAL A N 1
ATOM 641 C CA . VAL A 1 81 ? 3.211 16.301 -16.273 1.00 46.44 81 VAL A CA 1
ATOM 642 C C . VAL A 1 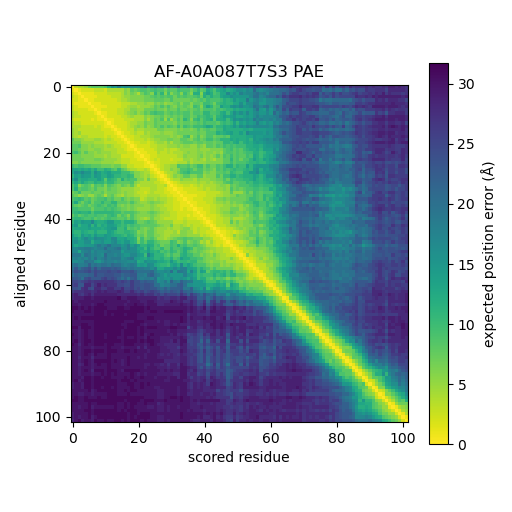81 ? 4.698 16.469 -16.588 1.00 46.44 81 VAL A C 1
ATOM 644 O O . VAL A 1 81 ? 5.516 15.576 -16.405 1.00 46.44 81 VAL A O 1
ATOM 647 N N . GLN A 1 82 ? 4.968 17.637 -17.161 1.00 40.66 82 GLN A N 1
ATOM 648 C CA . GLN A 1 82 ? 6.158 18.477 -17.141 1.00 40.66 82 GLN A CA 1
ATOM 649 C C . GLN A 1 82 ? 7.431 17.875 -16.522 1.00 40.66 82 GLN A C 1
ATOM 651 O O . GLN A 1 82 ? 7.588 17.748 -15.310 1.00 40.66 82 GLN A O 1
ATOM 656 N N . ASN A 1 83 ? 8.405 17.661 -17.409 1.00 45.53 83 ASN A N 1
ATOM 657 C CA . ASN A 1 83 ? 9.833 17.635 -17.118 1.00 45.53 83 ASN A CA 1
ATOM 658 C C . ASN A 1 83 ? 10.261 18.936 -16.412 1.00 45.53 83 ASN A C 1
ATOM 660 O O . ASN A 1 83 ? 10.489 19.953 -17.067 1.00 45.53 83 ASN A O 1
ATOM 664 N N . VAL A 1 84 ? 10.420 18.906 -15.089 1.00 51.34 84 VAL A N 1
ATOM 665 C CA . VAL A 1 84 ? 11.033 20.003 -14.321 1.00 51.34 84 VAL A CA 1
ATOM 666 C C . VAL A 1 84 ? 12.491 19.663 -14.028 1.00 51.34 84 VAL A C 1
ATOM 668 O O . VAL A 1 84 ? 12.863 19.476 -12.883 1.00 51.34 84 VAL A O 1
ATOM 671 N N . PHE A 1 85 ? 13.336 19.534 -15.050 1.00 47.94 85 PHE A N 1
ATOM 672 C CA . PHE A 1 85 ? 14.791 19.479 -14.848 1.00 47.94 85 PHE A CA 1
ATOM 673 C C . PHE A 1 85 ? 15.529 19.938 -16.105 1.00 47.94 85 PHE A C 1
ATOM 675 O O . PHE A 1 85 ? 16.159 19.143 -16.788 1.00 47.94 85 PHE A O 1
ATOM 682 N N . ALA A 1 86 ? 15.457 21.229 -16.429 1.00 47.44 86 ALA A N 1
ATOM 683 C CA . ALA A 1 86 ? 16.524 21.894 -17.177 1.00 47.44 86 ALA A CA 1
ATOM 684 C C . ALA A 1 86 ? 16.277 23.399 -17.246 1.00 47.44 86 ALA A C 1
ATOM 686 O O . ALA A 1 86 ? 15.553 23.878 -18.115 1.00 47.44 86 ALA A O 1
ATOM 687 N N . ARG A 1 87 ? 16.950 24.145 -16.373 1.00 47.94 87 ARG A N 1
ATOM 688 C CA . ARG A 1 87 ? 17.901 25.213 -16.728 1.00 47.94 87 ARG A CA 1
ATOM 689 C C . ARG A 1 87 ? 18.309 25.918 -15.434 1.00 47.94 87 ARG A C 1
ATOM 691 O O . ARG A 1 87 ? 17.483 26.094 -14.553 1.00 47.94 87 ARG A O 1
ATOM 698 N N . TYR A 1 88 ? 19.587 26.286 -15.365 1.00 45.66 88 TYR A N 1
ATOM 699 C CA . TYR A 1 88 ? 20.314 26.932 -14.261 1.00 45.66 88 TYR A CA 1
ATOM 700 C C . TYR A 1 88 ? 21.008 25.983 -13.271 1.00 45.66 88 TYR A C 1
ATOM 702 O O . TYR A 1 88 ? 20.476 25.579 -12.243 1.00 45.66 88 TYR A O 1
ATOM 710 N N . CYS A 1 89 ? 22.276 25.691 -13.578 1.00 46.25 89 CYS A N 1
ATOM 711 C CA . CYS A 1 89 ? 23.274 25.375 -12.564 1.00 46.25 89 CYS A CA 1
ATOM 712 C C . CYS A 1 89 ? 23.690 26.702 -11.909 1.00 46.25 89 CYS A C 1
ATOM 714 O O . CYS A 1 89 ? 24.387 27.502 -12.529 1.00 46.25 89 CYS A O 1
ATOM 716 N N . CYS A 1 90 ? 23.234 26.963 -10.683 1.00 50.25 90 CYS A N 1
ATOM 717 C CA . CYS A 1 90 ? 23.534 28.204 -9.956 1.00 50.25 90 CYS A CA 1
ATOM 718 C C . CYS A 1 90 ? 24.893 28.199 -9.232 1.00 50.25 90 CYS A C 1
ATOM 720 O O . CYS A 1 90 ? 25.149 29.109 -8.448 1.00 50.25 90 CYS A O 1
ATOM 722 N N . CYS A 1 91 ? 25.765 27.202 -9.439 1.00 49.62 91 CYS A N 1
ATOM 723 C CA . CYS A 1 91 ? 26.895 26.998 -8.523 1.00 49.62 91 CYS A CA 1
ATOM 724 C C . CYS A 1 91 ? 28.314 27.067 -9.107 1.00 49.62 91 CYS A C 1
ATOM 726 O O . CYS A 1 91 ? 29.244 27.033 -8.306 1.00 49.62 91 CYS A O 1
ATOM 728 N N . CYS A 1 92 ? 28.549 27.235 -10.417 1.00 40.50 92 CYS A N 1
ATOM 729 C CA . CYS A 1 92 ? 29.925 27.419 -10.920 1.00 40.50 92 CYS A CA 1
ATOM 730 C C . CYS A 1 92 ? 30.018 28.359 -12.143 1.00 40.50 92 CYS A C 1
ATOM 732 O O . CYS A 1 92 ? 29.337 28.113 -13.136 1.00 40.50 92 CYS A O 1
ATOM 734 N N . PRO A 1 93 ? 30.910 29.374 -12.135 1.00 50.69 93 PRO A N 1
ATOM 735 C CA . PRO A 1 93 ? 31.194 30.233 -13.288 1.00 50.69 93 PRO A CA 1
ATOM 736 C C . PRO A 1 93 ? 32.269 29.665 -14.239 1.00 50.69 93 PRO A C 1
ATOM 738 O O . PRO A 1 93 ? 32.922 30.428 -14.944 1.00 50.69 93 PRO A O 1
ATOM 741 N N . ILE A 1 94 ? 32.499 28.346 -14.271 1.00 55.91 94 ILE A N 1
ATOM 742 C CA . ILE A 1 94 ? 33.556 27.745 -15.104 1.00 55.91 94 ILE A CA 1
ATOM 743 C C . ILE A 1 94 ? 33.000 26.530 -15.862 1.00 55.91 94 ILE A C 1
ATOM 745 O O . ILE A 1 94 ? 32.422 25.645 -15.230 1.00 55.91 94 ILE A O 1
ATOM 749 N N . PRO A 1 95 ? 33.164 26.452 -17.197 1.00 48.97 95 PRO A N 1
ATOM 750 C CA . PRO A 1 95 ? 32.782 25.277 -17.969 1.00 48.97 95 PRO A CA 1
ATOM 751 C C . PRO A 1 95 ? 33.779 24.135 -17.727 1.00 48.97 95 PRO A C 1
ATOM 753 O O . PRO A 1 95 ? 34.928 24.190 -18.164 1.00 48.97 95 PRO A O 1
ATOM 756 N N . CYS A 1 96 ? 33.340 23.080 -17.042 1.00 51.06 96 CYS A N 1
ATOM 757 C CA . CYS A 1 96 ? 34.117 21.850 -16.897 1.00 51.06 96 CYS A CA 1
ATOM 758 C C . CYS A 1 96 ? 34.026 21.033 -18.197 1.00 51.06 96 CYS A C 1
ATOM 760 O O . CYS A 1 96 ? 33.076 20.278 -18.397 1.00 51.06 96 CYS A O 1
ATOM 762 N N . ALA A 1 97 ? 34.995 21.203 -19.099 1.00 61.06 97 ALA A N 1
ATOM 763 C CA . ALA A 1 97 ? 35.169 20.338 -20.266 1.00 61.06 97 ALA A CA 1
ATOM 764 C C . ALA A 1 97 ? 35.820 18.995 -19.860 1.00 61.06 97 ALA A C 1
ATOM 766 O O . ALA A 1 97 ? 36.734 19.001 -19.031 1.00 61.06 97 ALA A O 1
ATOM 767 N N . PRO A 1 98 ? 35.410 17.846 -20.430 1.00 65.31 98 PRO A N 1
ATOM 768 C CA . PRO A 1 98 ? 36.097 16.574 -20.208 1.00 65.31 98 PRO A CA 1
ATOM 769 C C . PRO A 1 98 ? 37.386 16.469 -21.056 1.00 65.31 98 PRO A C 1
ATOM 771 O O . PRO A 1 98 ? 37.405 16.942 -22.196 1.00 65.31 98 PRO A O 1
ATOM 774 N N . PRO A 1 99 ? 38.470 15.854 -20.540 1.00 55.38 99 PRO A N 1
ATOM 775 C CA . PRO A 1 99 ? 39.727 15.721 -21.274 1.00 55.38 99 PRO A CA 1
ATOM 776 C C . PRO A 1 99 ? 39.625 14.701 -22.420 1.00 55.38 99 PRO A C 1
ATOM 778 O O . PRO A 1 99 ? 39.206 13.561 -22.226 1.00 55.38 99 PRO A O 1
ATOM 781 N N . LEU A 1 100 ? 40.069 15.116 -23.611 1.00 55.78 100 LEU A N 1
ATOM 782 C CA . LEU A 1 100 ? 40.378 14.248 -24.752 1.00 55.78 100 LEU A CA 1
ATOM 783 C C . LEU A 1 100 ? 41.622 13.409 -24.435 1.00 55.78 100 LEU A C 1
ATOM 785 O O . LEU A 1 100 ? 42.663 13.976 -24.099 1.00 55.78 100 LEU A O 1
ATOM 789 N N . ASN A 1 101 ? 41.547 12.089 -24.608 1.00 53.78 101 ASN A N 1
ATOM 790 C CA . ASN A 1 101 ? 42.737 11.242 -24.670 1.00 53.78 101 ASN A CA 1
ATOM 791 C C . ASN A 1 101 ? 42.837 10.557 -26.042 1.00 53.78 101 ASN A C 1
ATOM 793 O O . ASN A 1 101 ? 41.810 10.228 -26.639 1.00 53.78 101 ASN A O 1
ATOM 797 N N . LYS A 1 102 ? 44.079 10.458 -26.528 1.00 49.41 102 LYS A N 1
ATOM 798 C CA . LYS A 1 102 ? 44.513 9.977 -27.850 1.00 49.41 102 LYS A CA 1
ATOM 799 C C . LYS A 1 102 ? 44.671 8.463 -27.884 1.00 49.41 102 LYS A C 1
ATOM 801 O O . LYS A 1 102 ? 45.014 7.897 -26.824 1.00 49.41 102 LYS A O 1
#

pLDDT: mean 73.02, std 19.47, range [35.03, 95.38]